Protein AF-A0AB74EQX6-F1 (afdb_monomer_lite)

Foldseek 3Di:
DDDPDDDPPPPDPCPCVVVVVVVVVVCVLVDQADFDPDDDPPDQDPPPDSHNGDHDPVVVVVVLVVVQVVLQVVLVCQQVVQPFAEAEQDDDPPPCSVVVVCSSPVPDDCVAEDEDEDDDDDPVCVVDDVCPVVVVQGDGGSHHYYYPHDSCCCVPVCVVPVVDDPVVNVVVVDDDD

pLDDT: mean 77.6, std 19.42, range [35.44, 98.5]

Structure (mmCIF, N/CA/C/O backbone):
data_AF-A0AB74EQX6-F1
#
_entry.id   AF-A0AB74EQX6-F1
#
loop_
_atom_site.group_PDB
_atom_site.id
_atom_site.type_symbol
_atom_site.label_atom_id
_atom_site.label_alt_id
_atom_site.label_comp_id
_atom_site.label_asym_id
_atom_site.label_entity_id
_atom_site.label_seq_id
_atom_site.pdbx_PDB_ins_code
_atom_site.Cartn_x
_atom_site.Cartn_y
_atom_site.Cartn_z
_atom_site.occupancy
_atom_site.B_iso_or_equiv
_atom_site.auth_seq_id
_atom_site.auth_comp_id
_atom_site.auth_asym_id
_atom_site.auth_atom_id
_atom_site.pdbx_PDB_model_num
ATOM 1 N N . MET A 1 1 ? -3.231 -17.262 28.578 1.00 37.03 1 MET A N 1
ATOM 2 C CA . MET A 1 1 ? -3.514 -18.036 27.352 1.00 37.03 1 MET A CA 1
ATOM 3 C C . MET A 1 1 ? -2.429 -17.641 26.373 1.00 37.03 1 MET A C 1
ATOM 5 O O . MET A 1 1 ? -2.294 -16.452 26.131 1.00 37.03 1 MET A O 1
ATOM 9 N N . ALA A 1 2 ? -1.544 -18.564 25.999 1.00 35.44 2 ALA A N 1
ATOM 10 C CA . ALA A 1 2 ? -0.343 -18.226 25.240 1.00 35.44 2 ALA A CA 1
ATOM 11 C C . ALA A 1 2 ? -0.708 -17.949 23.774 1.00 35.44 2 ALA A C 1
ATOM 13 O O . ALA A 1 2 ? -1.305 -18.810 23.127 1.00 35.44 2 ALA A O 1
ATOM 14 N N . ASP A 1 3 ? -0.358 -16.758 23.285 1.00 46.34 3 ASP A N 1
ATOM 15 C CA . ASP A 1 3 ? -0.407 -16.403 21.867 1.00 46.34 3 ASP A CA 1
ATOM 16 C C . ASP A 1 3 ? 0.475 -17.380 21.086 1.00 46.34 3 ASP A C 1
ATOM 18 O O . ASP A 1 3 ? 1.701 -17.396 21.225 1.00 46.34 3 ASP A O 1
ATOM 22 N N . ARG A 1 4 ? -0.152 -18.239 20.279 1.00 58.44 4 ARG A N 1
ATOM 23 C CA . ARG A 1 4 ? 0.563 -19.135 19.370 1.00 58.44 4 ARG A CA 1
ATOM 24 C C . ARG A 1 4 ? 1.120 -18.296 18.225 1.00 58.44 4 ARG A C 1
ATOM 26 O O . ARG A 1 4 ? 0.407 -17.957 17.285 1.00 58.44 4 ARG A O 1
ATOM 33 N N . GLN A 1 5 ? 2.401 -17.965 18.313 1.00 46.88 5 GLN A N 1
ATOM 34 C CA . GLN A 1 5 ? 3.147 -17.368 17.216 1.00 46.88 5 GLN A CA 1
ATOM 35 C C . GLN A 1 5 ? 3.381 -18.455 16.157 1.00 46.88 5 GLN A C 1
ATOM 37 O O . GLN A 1 5 ? 4.078 -19.434 16.428 1.00 46.88 5 GLN A O 1
ATOM 42 N N . LEU A 1 6 ? 2.740 -18.312 14.991 1.00 45.88 6 LEU A N 1
ATOM 43 C CA . LEU A 1 6 ? 2.946 -19.208 13.848 1.00 45.88 6 LEU A CA 1
ATOM 44 C C . LEU A 1 6 ? 4.437 -19.247 13.503 1.00 45.88 6 LEU A C 1
ATOM 46 O O . LEU A 1 6 ? 5.079 -18.196 13.403 1.00 45.88 6 LEU A O 1
ATOM 50 N N . GLN A 1 7 ? 4.980 -20.451 13.354 1.00 45.81 7 GLN A N 1
ATOM 51 C CA . GLN A 1 7 ? 6.388 -20.629 13.013 1.00 45.81 7 GLN A CA 1
ATOM 52 C C . GLN A 1 7 ? 6.593 -20.408 11.506 1.00 45.81 7 GLN A C 1
ATOM 54 O O . GLN A 1 7 ? 5.698 -20.705 10.706 1.00 45.81 7 GLN A O 1
ATOM 59 N N . PRO A 1 8 ? 7.761 -19.901 11.074 1.00 36.31 8 PRO A N 1
ATOM 60 C CA . PRO A 1 8 ? 8.106 -19.865 9.658 1.00 36.31 8 PRO A CA 1
ATOM 61 C C . PRO A 1 8 ? 7.939 -21.258 9.031 1.00 36.31 8 PRO A C 1
ATOM 63 O O . PRO A 1 8 ? 8.369 -22.251 9.614 1.00 36.31 8 PRO A O 1
ATOM 66 N N . PHE A 1 9 ? 7.323 -21.325 7.846 1.00 48.56 9 PHE A N 1
ATOM 67 C CA . PHE A 1 9 ? 7.085 -22.566 7.082 1.00 48.56 9 PHE A CA 1
ATOM 68 C C . PHE A 1 9 ? 6.116 -23.572 7.726 1.00 48.56 9 PHE A C 1
ATOM 70 O O . PHE A 1 9 ? 6.003 -24.704 7.255 1.00 48.56 9 PHE A O 1
ATOM 77 N N . GLU A 1 10 ? 5.384 -23.175 8.770 1.00 53.28 10 GLU A N 1
ATOM 78 C CA . GLU A 1 10 ? 4.277 -23.971 9.290 1.00 53.28 10 GLU A CA 1
ATOM 79 C C . GLU A 1 10 ? 3.195 -24.083 8.206 1.00 53.28 10 GLU A C 1
ATOM 81 O O . GLU A 1 10 ? 2.677 -23.074 7.718 1.00 53.28 10 GLU A O 1
ATOM 86 N N . ASN A 1 11 ? 2.868 -25.313 7.799 1.00 45.72 11 ASN A N 1
ATOM 87 C CA . ASN A 1 11 ? 1.720 -25.558 6.935 1.00 45.72 11 ASN A CA 1
ATOM 88 C C . ASN A 1 11 ? 0.467 -25.121 7.694 1.00 45.72 11 ASN A C 1
ATOM 90 O O . ASN A 1 11 ? -0.004 -25.812 8.596 1.00 45.72 11 ASN A O 1
ATOM 94 N N . VAL A 1 12 ? -0.053 -23.948 7.343 1.00 55.59 12 VAL A N 1
ATOM 95 C CA . VAL A 1 12 ? -1.336 -23.484 7.853 1.00 55.59 12 VAL A CA 1
ATOM 96 C C . VAL A 1 12 ? -2.397 -24.349 7.185 1.00 55.59 12 VAL A C 1
ATOM 98 O O . VAL A 1 12 ? -2.662 -24.194 5.995 1.00 55.59 12 VAL A O 1
ATOM 101 N N . GLU A 1 13 ? -2.988 -25.282 7.930 1.00 51.94 13 GLU A N 1
ATOM 102 C CA . GLU A 1 13 ? -4.185 -25.988 7.477 1.00 51.94 13 GLU A CA 1
ATOM 103 C C . GLU A 1 13 ? -5.299 -24.954 7.289 1.00 51.94 13 GLU A C 1
ATOM 105 O O . GLU A 1 13 ? -5.871 -24.429 8.245 1.00 51.94 13 GLU A O 1
ATOM 110 N N . LEU A 1 14 ? -5.568 -24.603 6.031 1.00 53.88 14 LEU A N 1
ATOM 111 C CA . LEU A 1 14 ? -6.525 -23.553 5.690 1.00 53.88 14 LEU A CA 1
ATOM 112 C C . LEU A 1 14 ? -7.985 -23.981 5.915 1.00 53.88 14 LEU A C 1
ATOM 114 O O . LEU A 1 14 ? -8.859 -23.119 5.878 1.00 53.88 14 LEU A O 1
ATOM 118 N N . GLY A 1 15 ? -8.266 -25.259 6.199 1.00 59.28 15 GLY A N 1
ATOM 119 C CA . GLY A 1 15 ? -9.620 -25.767 6.455 1.00 59.28 15 GLY A CA 1
ATOM 120 C C . GLY A 1 15 ? -10.643 -25.274 5.420 1.00 59.28 15 GLY A C 1
ATOM 121 O O . GLY A 1 15 ? -10.314 -25.070 4.252 1.00 59.28 15 GLY A O 1
ATOM 122 N N . GLU A 1 16 ? -11.866 -24.976 5.862 1.00 55.19 16 GLU A N 1
ATOM 123 C CA . GLU A 1 16 ? -12.945 -24.413 5.027 1.00 55.19 16 GLU A CA 1
ATOM 124 C C . GLU A 1 16 ? -12.582 -23.083 4.319 1.00 55.19 16 GLU A C 1
ATOM 126 O O . GLU A 1 16 ? -13.289 -22.650 3.409 1.00 55.19 16 GLU A O 1
ATOM 131 N N . LYS A 1 17 ? -11.472 -22.408 4.677 1.00 53.81 17 LYS A N 1
ATOM 132 C CA . LYS A 1 17 ? -11.015 -21.198 3.964 1.00 53.81 17 LYS A CA 1
ATOM 133 C C . LYS A 1 17 ? -10.414 -21.509 2.596 1.00 53.81 17 LYS A C 1
ATOM 135 O O . LYS A 1 17 ? -10.362 -20.618 1.752 1.00 53.81 17 LYS A O 1
ATOM 140 N N . GLN A 1 18 ? -9.966 -22.741 2.357 1.00 53.19 18 GLN A N 1
ATOM 141 C CA . GLN A 1 18 ? -9.486 -23.146 1.037 1.00 53.19 18 GLN A CA 1
ATOM 142 C C . GLN A 1 18 ? -10.642 -23.176 0.026 1.00 53.19 18 GLN A C 1
ATOM 144 O O . GLN A 1 18 ? -10.492 -22.667 -1.085 1.00 53.19 18 GLN A O 1
ATOM 149 N N . ASP A 1 19 ? -11.821 -23.629 0.457 1.00 52.94 19 ASP A N 1
ATOM 150 C CA . ASP A 1 19 ? -13.055 -23.532 -0.327 1.00 52.94 19 ASP A CA 1
ATOM 151 C C . ASP A 1 19 ? -13.476 -22.074 -0.529 1.00 52.94 19 ASP A C 1
ATOM 153 O O . ASP A 1 19 ? -13.890 -21.708 -1.622 1.00 52.94 19 ASP A O 1
ATOM 157 N N . GLN A 1 20 ? -13.300 -21.193 0.464 1.00 54.84 20 GLN A N 1
ATOM 158 C CA . GLN A 1 20 ? -13.559 -19.755 0.281 1.00 54.84 20 GLN A CA 1
ATOM 159 C C . GLN A 1 20 ? -12.636 -19.109 -0.761 1.00 54.84 20 GLN A C 1
ATOM 161 O O . GLN A 1 20 ? -13.088 -18.244 -1.509 1.00 54.84 20 GLN A O 1
ATOM 166 N N . LEU A 1 21 ? -11.367 -19.525 -0.843 1.00 52.81 21 LEU A N 1
ATOM 167 C CA . LEU A 1 21 ? -10.434 -19.059 -1.875 1.00 52.81 21 LEU A CA 1
ATOM 168 C C . LEU A 1 21 ? -10.835 -19.564 -3.266 1.00 52.81 21 LEU A C 1
ATOM 170 O O . LEU A 1 21 ? -10.824 -18.784 -4.215 1.00 52.81 21 LEU A O 1
ATOM 174 N N . GLN A 1 22 ? -11.259 -20.825 -3.382 1.00 51.84 22 GLN A N 1
ATOM 175 C CA . GLN A 1 22 ? -11.776 -21.376 -4.641 1.00 51.84 22 GLN A CA 1
ATOM 176 C C . GLN A 1 22 ? -13.100 -20.723 -5.059 1.00 51.84 22 GLN A C 1
ATOM 178 O O . GLN A 1 22 ? -13.312 -20.436 -6.235 1.00 51.84 22 GLN A O 1
ATOM 183 N N . VAL A 1 23 ? -13.986 -20.438 -4.102 1.00 55.31 23 VAL A N 1
ATOM 184 C CA . VAL A 1 23 ? -15.226 -19.685 -4.327 1.00 55.31 23 VAL A CA 1
ATOM 185 C C . VAL A 1 23 ? -14.912 -18.250 -4.737 1.00 55.31 23 VAL A C 1
ATOM 187 O O . VAL A 1 23 ? -15.589 -17.728 -5.614 1.00 55.31 23 VAL A O 1
ATOM 190 N N . PHE A 1 24 ? -13.880 -17.621 -4.170 1.00 49.94 24 PHE A N 1
ATOM 191 C CA . PHE A 1 24 ? -13.426 -16.298 -4.593 1.00 49.94 24 PHE A CA 1
ATOM 192 C C . PHE A 1 24 ? -12.871 -16.324 -6.021 1.00 49.94 24 PHE A C 1
ATOM 194 O O . PHE A 1 24 ? -13.282 -15.499 -6.830 1.00 49.94 24 PHE A O 1
ATOM 201 N N . GLU A 1 25 ? -12.016 -17.289 -6.375 1.00 56.59 25 GLU A N 1
ATOM 202 C CA . GLU A 1 25 ? -11.545 -17.462 -7.758 1.00 56.59 25 GLU A CA 1
ATOM 203 C C . GLU A 1 25 ? -12.710 -17.679 -8.723 1.00 56.59 25 GLU A C 1
ATOM 205 O O . GLU A 1 25 ? -12.810 -16.991 -9.737 1.00 56.59 25 GLU A O 1
ATOM 210 N N . LYS A 1 26 ? -13.634 -18.582 -8.387 1.00 59.19 26 LYS A N 1
ATOM 211 C CA . LYS A 1 26 ? -14.804 -18.877 -9.214 1.00 59.19 26 LYS A CA 1
ATOM 212 C C . LYS A 1 26 ? -15.726 -17.666 -9.350 1.00 59.19 26 LYS A C 1
ATOM 214 O O . LYS A 1 26 ? -16.114 -17.335 -10.462 1.00 59.19 26 LYS A O 1
ATOM 219 N N . ALA A 1 27 ? -16.009 -16.955 -8.261 1.00 61.19 27 ALA A N 1
ATOM 220 C CA . ALA A 1 27 ? -16.811 -15.737 -8.282 1.00 61.19 27 ALA A CA 1
ATOM 221 C C . ALA A 1 27 ? -16.138 -14.618 -9.088 1.00 61.19 27 ALA A C 1
ATOM 223 O O . ALA A 1 27 ? -16.825 -13.893 -9.798 1.00 61.19 27 ALA A O 1
ATOM 224 N N . VAL A 1 28 ? -14.810 -14.485 -9.025 1.00 60.47 28 VAL A N 1
ATOM 225 C CA . VAL A 1 28 ? -14.049 -13.530 -9.847 1.00 60.47 28 VAL A CA 1
ATOM 226 C C . VAL A 1 28 ? -14.111 -13.906 -11.329 1.00 60.47 28 VAL A C 1
ATOM 228 O O . VAL A 1 28 ? -14.274 -13.022 -12.166 1.00 60.47 28 VAL A O 1
ATOM 231 N N . LEU A 1 29 ? -14.019 -15.198 -11.658 1.00 60.75 29 LEU A N 1
ATOM 232 C CA . LEU A 1 29 ? -14.120 -15.698 -13.033 1.00 60.75 29 LEU A CA 1
ATOM 233 C C . LEU A 1 29 ? -15.544 -15.583 -13.602 1.00 60.75 29 LEU A C 1
ATOM 235 O O . LEU A 1 29 ? -15.704 -15.323 -14.791 1.00 60.75 29 LEU A O 1
ATOM 239 N N . GLU A 1 30 ? -16.567 -15.760 -12.766 1.00 60.03 30 GLU A N 1
ATOM 240 C CA . GLU A 1 30 ? -17.985 -15.655 -13.135 1.00 60.03 30 GLU A CA 1
ATOM 241 C C . GLU A 1 30 ? -18.504 -14.207 -13.118 1.00 60.03 30 GLU A C 1
ATOM 243 O O . GLU A 1 30 ? -19.572 -13.922 -13.666 1.00 60.03 30 GLU A O 1
ATOM 248 N N . HIS A 1 31 ? -17.768 -13.270 -12.510 1.00 62.22 31 HIS A N 1
ATOM 249 C CA . HIS A 1 31 ? -18.158 -11.865 -12.455 1.00 62.22 31 HIS A CA 1
ATOM 250 C C . HIS A 1 31 ? -17.942 -11.170 -13.804 1.00 62.22 31 HIS A C 1
ATOM 252 O O . HIS A 1 31 ? -16.946 -10.483 -14.042 1.00 62.22 31 HIS A O 1
ATOM 258 N N . GLU A 1 32 ? -18.938 -11.271 -14.682 1.00 56.72 32 GLU A N 1
ATOM 259 C CA . GLU A 1 32 ? -19.040 -10.412 -15.857 1.00 56.72 32 GLU A CA 1
ATOM 260 C C . GLU A 1 32 ? -19.506 -9.011 -15.439 1.00 56.72 32 GLU A C 1
ATOM 262 O O . GLU A 1 32 ? -20.689 -8.662 -15.457 1.00 56.72 32 GLU A O 1
ATOM 267 N N . GLY A 1 33 ? -18.549 -8.174 -15.037 1.00 58.81 33 GLY A N 1
ATOM 268 C CA . GLY A 1 33 ? -18.799 -6.751 -14.845 1.00 58.81 33 GLY A CA 1
ATOM 269 C C . GLY A 1 33 ? -19.369 -6.120 -16.122 1.00 58.81 33 GLY A C 1
ATOM 270 O O . GLY A 1 33 ? -19.061 -6.536 -17.242 1.00 58.81 33 GLY A O 1
ATOM 271 N N . LYS A 1 34 ? -20.191 -5.073 -15.979 1.00 58.31 34 LYS A N 1
ATOM 272 C CA . LYS A 1 34 ? -20.659 -4.308 -17.143 1.00 58.31 34 LYS A CA 1
ATOM 273 C C . LYS A 1 34 ? -19.435 -3.750 -17.877 1.00 58.31 34 LYS A C 1
ATOM 275 O O . LYS A 1 34 ? -18.694 -2.937 -17.323 1.00 58.31 34 LYS A O 1
ATOM 280 N N . GLY A 1 35 ? -19.211 -4.248 -19.091 1.00 58.53 35 GLY A N 1
ATOM 281 C CA . GLY A 1 35 ? -18.026 -3.944 -19.883 1.00 58.53 35 GLY A CA 1
ATOM 282 C C . GLY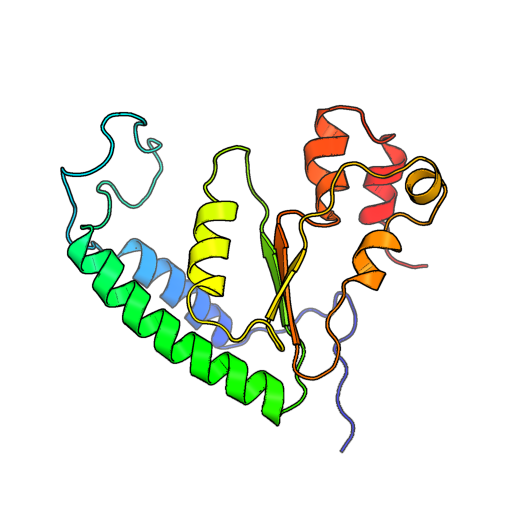 A 1 35 ? -18.094 -2.571 -20.549 1.00 58.53 35 GLY A C 1
ATOM 283 O O . GLY A 1 35 ? -19.158 -2.176 -21.025 1.00 58.53 35 GLY A O 1
ATOM 284 N N . SER A 1 36 ? -16.972 -1.858 -20.618 1.00 56.41 36 SER A N 1
ATOM 285 C CA . SER A 1 36 ? -16.822 -0.638 -21.410 1.00 56.41 36 SER A CA 1
ATOM 286 C C . SER A 1 36 ? -16.241 -0.929 -22.791 1.00 56.41 36 SER A C 1
ATOM 288 O O . SER A 1 36 ? 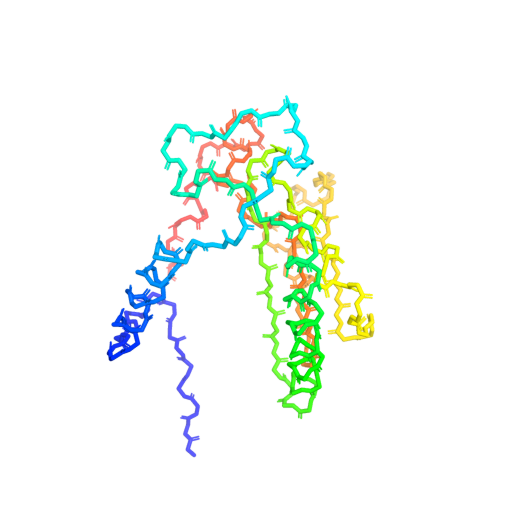-15.399 -1.813 -22.960 1.00 56.41 36 SER A O 1
ATOM 290 N N . ALA A 1 37 ? -16.685 -0.147 -23.776 1.00 57.34 37 ALA A N 1
ATOM 291 C CA . ALA A 1 37 ? -15.913 0.135 -24.989 1.00 57.34 37 ALA A CA 1
ATOM 292 C C . ALA A 1 37 ? -15.046 1.401 -24.824 1.00 57.34 37 ALA A C 1
ATOM 294 O O . ALA A 1 37 ? -14.181 1.677 -25.649 1.00 57.34 37 ALA A O 1
ATOM 295 N N . GLU A 1 38 ? -15.292 2.171 -23.760 1.00 53.81 38 GLU A N 1
ATOM 296 C CA . GLU A 1 38 ? -14.572 3.396 -23.437 1.00 53.81 38 GLU A CA 1
ATOM 297 C C . GLU A 1 38 ? -13.358 3.096 -22.557 1.00 53.81 38 GLU A C 1
ATOM 299 O O . GLU A 1 38 ? -13.431 2.318 -21.608 1.00 53.81 38 GLU A O 1
ATOM 304 N N . ASP A 1 39 ? -12.263 3.774 -22.873 1.00 50.12 39 ASP A N 1
ATOM 305 C CA . ASP A 1 39 ? -11.002 3.852 -22.141 1.00 50.12 39 ASP A CA 1
ATOM 306 C C . ASP A 1 39 ? -9.944 2.792 -22.494 1.00 50.12 39 ASP A C 1
ATOM 308 O O . ASP A 1 39 ? -9.793 1.742 -21.867 1.00 50.12 39 ASP A O 1
ATOM 312 N N . SER A 1 40 ? -9.131 3.215 -23.477 1.00 50.69 40 SER A N 1
ATOM 313 C CA . SER A 1 40 ? -7.840 2.720 -23.982 1.00 50.69 40 SER A CA 1
ATOM 314 C C . SER A 1 40 ? -7.911 1.694 -25.128 1.00 50.69 40 SER A C 1
ATOM 316 O O . SER A 1 40 ? -7.828 0.484 -24.942 1.00 50.69 40 SER A O 1
ATOM 318 N N . GLY A 1 41 ? -7.946 2.206 -26.363 1.00 50.78 41 GLY A N 1
ATOM 319 C CA . GLY A 1 41 ? -7.541 1.451 -27.558 1.00 50.78 41 GLY A CA 1
ATOM 320 C C . GLY A 1 41 ? -6.024 1.212 -27.645 1.00 50.78 41 GLY A C 1
ATOM 321 O O . GLY A 1 41 ? -5.534 0.772 -28.676 1.00 50.78 41 GLY A O 1
ATOM 322 N N . THR A 1 42 ? -5.260 1.541 -26.598 1.00 54.81 42 THR A N 1
ATOM 323 C CA . THR A 1 42 ? -3.796 1.643 -26.659 1.00 54.81 42 THR A CA 1
ATOM 324 C C . THR A 1 42 ? -3.072 0.337 -26.339 1.00 54.81 42 THR A C 1
ATOM 326 O O . THR A 1 42 ? -1.922 0.177 -26.733 1.00 54.81 42 THR A O 1
ATOM 329 N N . ALA A 1 43 ? -3.717 -0.592 -25.628 1.00 62.62 43 ALA A N 1
ATOM 330 C CA . ALA A 1 43 ? -3.131 -1.888 -25.294 1.00 62.62 43 ALA A CA 1
ATOM 331 C C . ALA A 1 43 ? -4.192 -2.998 -25.373 1.00 62.62 43 ALA A C 1
ATOM 333 O O . ALA A 1 43 ? -5.174 -2.933 -24.622 1.00 62.62 43 ALA A O 1
ATOM 334 N N . PRO A 1 44 ? -4.023 -4.001 -26.254 1.00 68.88 44 PRO A N 1
ATOM 335 C CA . PRO A 1 44 ? -4.912 -5.154 -26.299 1.00 68.88 44 PRO A CA 1
ATOM 336 C C . PRO A 1 44 ? -4.824 -5.944 -24.988 1.00 68.88 44 PRO A C 1
ATOM 338 O O . PRO A 1 44 ? -3.763 -6.032 -24.366 1.00 68.88 44 PRO A O 1
ATOM 341 N N . LEU A 1 45 ? -5.954 -6.506 -24.553 1.00 74.50 45 LEU A N 1
ATOM 342 C CA . LEU A 1 45 ? -5.963 -7.447 -23.434 1.00 74.50 45 LEU A CA 1
ATOM 343 C C . LEU A 1 45 ? -5.220 -8.729 -23.855 1.00 74.50 45 LEU A C 1
ATOM 345 O O . LEU A 1 45 ? -5.343 -9.133 -25.013 1.00 74.50 45 LEU A O 1
ATOM 349 N N . PRO A 1 46 ? -4.461 -9.375 -22.951 1.00 76.81 46 PRO A N 1
ATOM 350 C CA . PRO A 1 46 ? -3.856 -10.672 -23.239 1.00 76.81 46 PRO A CA 1
ATOM 351 C C . PRO A 1 46 ? -4.914 -11.697 -23.662 1.00 76.81 46 PRO A C 1
ATOM 353 O O . PRO A 1 46 ? -6.010 -11.712 -23.106 1.00 76.81 46 PRO A O 1
ATOM 356 N N . GLU A 1 47 ? -4.566 -12.587 -24.592 1.00 76.12 47 GLU A N 1
ATOM 357 C CA . GLU A 1 47 ? -5.483 -13.600 -25.144 1.00 76.12 47 GLU A CA 1
ATOM 358 C C . GLU A 1 47 ? -6.101 -14.500 -24.059 1.00 76.12 47 GLU A C 1
ATOM 360 O O . GLU A 1 47 ? -7.283 -14.826 -24.113 1.00 76.12 47 GLU A O 1
ATOM 365 N N . ASN A 1 48 ? -5.326 -14.805 -23.014 1.00 80.56 48 ASN A N 1
ATOM 366 C CA . ASN A 1 48 ? -5.745 -15.632 -21.879 1.00 80.56 48 ASN A CA 1
ATOM 367 C C . ASN A 1 48 ? -6.282 -14.821 -20.685 1.00 80.56 48 ASN A C 1
ATOM 369 O O . ASN A 1 48 ? -6.343 -15.339 -19.570 1.00 80.56 48 ASN A O 1
ATOM 373 N N . TYR A 1 49 ? -6.615 -13.538 -20.861 1.00 77.56 49 TYR A N 1
ATOM 374 C CA . TYR A 1 49 ? -7.193 -12.746 -19.777 1.00 77.56 49 TYR A CA 1
ATOM 375 C C . TYR A 1 49 ? -8.676 -13.122 -19.591 1.00 77.56 49 TYR A C 1
ATOM 377 O O . TYR A 1 49 ? -9.437 -13.047 -20.558 1.00 77.56 49 TYR A O 1
ATOM 385 N N . PRO A 1 50 ? -9.117 -13.517 -18.378 1.00 77.62 50 PRO A N 1
ATOM 386 C CA . PRO A 1 50 ? -10.465 -14.054 -18.167 1.00 77.62 50 PRO A CA 1
ATOM 387 C C . PRO A 1 50 ? -11.564 -13.031 -18.489 1.00 77.62 50 PRO A C 1
ATOM 389 O O . PRO A 1 50 ? -12.617 -13.387 -19.013 1.00 77.62 50 PRO A O 1
ATOM 392 N N . CYS A 1 51 ? -11.300 -11.741 -18.259 1.00 75.19 51 CYS A N 1
ATOM 393 C CA . CYS A 1 51 ? -12.254 -10.672 -18.537 1.00 75.19 51 CYS A CA 1
ATOM 394 C C . CYS A 1 51 ? -12.063 -10.119 -19.954 1.00 75.19 51 CYS A C 1
ATOM 396 O O . CYS A 1 51 ? -11.151 -9.337 -20.211 1.00 75.19 51 CYS A O 1
ATOM 398 N N . ARG A 1 52 ? -12.967 -10.448 -20.881 1.00 73.56 52 ARG A N 1
ATOM 399 C CA . ARG A 1 52 ? -12.875 -9.979 -22.281 1.00 73.56 52 ARG A CA 1
ATOM 400 C C . ARG A 1 52 ? -13.130 -8.482 -22.473 1.00 73.56 52 ARG A C 1
ATOM 402 O O . ARG A 1 52 ? -12.827 -7.938 -23.532 1.00 73.56 52 ARG A O 1
ATOM 409 N N . LYS A 1 53 ? -13.725 -7.819 -21.481 1.00 79.00 53 LYS A N 1
ATOM 410 C CA . LYS A 1 53 ? -14.052 -6.389 -21.502 1.00 79.00 53 LYS A CA 1
ATOM 411 C C . LYS A 1 53 ? -13.510 -5.721 -20.249 1.00 79.00 53 LYS A C 1
ATOM 413 O O . LYS A 1 53 ? -13.471 -6.328 -19.181 1.00 79.00 53 LYS A O 1
ATOM 418 N N . ARG A 1 54 ? -13.120 -4.453 -20.376 1.00 80.50 54 ARG A N 1
ATOM 419 C CA . ARG A 1 54 ? -12.745 -3.629 -19.223 1.00 80.50 54 ARG A CA 1
ATOM 420 C C . ARG A 1 54 ? -13.986 -3.210 -18.451 1.00 80.50 54 ARG A C 1
ATOM 422 O O . ARG A 1 54 ? -15.057 -3.090 -19.033 1.00 80.50 54 ARG A O 1
ATOM 429 N N . MET A 1 55 ? -13.845 -2.984 -17.151 1.00 83.88 55 MET A N 1
ATOM 430 C CA . MET A 1 55 ? -14.944 -2.504 -16.316 1.00 83.88 55 MET A CA 1
ATOM 431 C C . MET A 1 55 ? -15.361 -1.090 -16.742 1.00 83.88 55 MET A C 1
ATOM 433 O O . MET A 1 55 ? -14.505 -0.233 -16.954 1.00 83.88 55 MET A O 1
ATOM 437 N N . LEU A 1 56 ? -16.670 -0.824 -16.823 1.00 86.38 56 LEU A N 1
ATOM 438 C CA . LEU A 1 56 ? -17.178 0.541 -16.987 1.00 86.38 56 LEU A CA 1
ATOM 439 C C . LEU A 1 56 ? -16.641 1.454 -15.893 1.00 86.38 56 LEU A C 1
ATOM 441 O O . LEU A 1 56 ? -16.752 1.142 -14.709 1.00 86.38 56 LEU A O 1
ATOM 445 N N . ARG A 1 57 ? -16.153 2.631 -16.292 1.00 86.75 57 ARG A N 1
ATOM 446 C CA . ARG A 1 57 ? -15.618 3.634 -15.369 1.00 86.75 57 ARG A CA 1
ATOM 447 C C . ARG A 1 57 ? -16.602 3.988 -14.256 1.00 86.75 57 ARG A C 1
ATOM 449 O O . ARG A 1 57 ? -16.210 4.042 -13.098 1.00 86.75 57 ARG A O 1
ATOM 456 N N . ALA A 1 58 ? -17.883 4.162 -14.585 1.00 88.06 58 ALA A N 1
ATOM 457 C CA . ALA A 1 58 ? -18.920 4.441 -13.592 1.00 88.06 58 ALA A CA 1
ATOM 458 C C . ALA A 1 58 ? -19.090 3.298 -12.571 1.00 88.06 58 ALA A C 1
ATOM 460 O O . ALA A 1 58 ? -19.245 3.557 -11.381 1.00 88.06 58 ALA A O 1
ATOM 461 N N . ALA A 1 59 ? -19.022 2.040 -13.021 1.00 89.50 59 ALA A N 1
ATOM 462 C CA . ALA A 1 59 ? -19.097 0.880 -12.134 1.00 89.50 59 ALA A CA 1
ATOM 463 C C . ALA A 1 59 ? -17.835 0.764 -11.262 1.00 89.50 59 ALA A C 1
ATOM 465 O O . ALA A 1 59 ? -17.938 0.534 -10.060 1.00 89.50 59 ALA A O 1
ATOM 466 N N . TYR A 1 60 ? -16.659 0.984 -11.855 1.00 91.88 60 TYR A N 1
ATOM 467 C CA . TYR A 1 60 ? -15.380 1.001 -11.151 1.00 91.88 60 TYR A CA 1
ATOM 468 C C . TYR A 1 60 ? -15.345 2.066 -10.048 1.00 91.88 60 TYR A C 1
ATOM 470 O O . TYR A 1 60 ? -15.003 1.750 -8.913 1.00 91.88 60 TYR A O 1
ATOM 478 N N . GLU A 1 61 ? -15.726 3.312 -10.344 1.00 92.88 61 GLU A N 1
ATOM 479 C CA . GLU A 1 61 ? -15.717 4.393 -9.349 1.00 92.88 61 GLU A CA 1
ATOM 480 C C . GLU A 1 61 ? -16.709 4.125 -8.206 1.00 92.88 61 GLU A C 1
ATOM 482 O O . GLU A 1 61 ? -16.384 4.376 -7.045 1.00 92.88 61 GLU A O 1
ATOM 487 N N . ALA A 1 62 ? -17.882 3.555 -8.509 1.00 93.56 62 ALA A N 1
ATOM 488 C CA . ALA A 1 62 ? -18.872 3.191 -7.498 1.00 93.56 62 ALA A CA 1
ATOM 489 C C . ALA A 1 62 ? -18.360 2.099 -6.541 1.00 93.56 62 ALA A C 1
ATOM 491 O O . ALA A 1 62 ? -18.498 2.237 -5.325 1.00 93.56 62 ALA A O 1
ATOM 492 N N . GLU A 1 63 ? -17.746 1.035 -7.065 1.00 94.06 63 GLU A N 1
ATOM 493 C CA . GLU A 1 63 ? -17.176 -0.031 -6.231 1.00 94.06 63 GLU A CA 1
ATOM 494 C C . GLU A 1 63 ? -15.925 0.430 -5.477 1.00 94.06 63 GLU A C 1
ATOM 496 O O . GLU A 1 63 ? -15.782 0.159 -4.283 1.00 94.06 63 GLU A O 1
ATOM 501 N N . LYS A 1 64 ? -15.054 1.215 -6.124 1.00 95.44 64 LYS A N 1
ATOM 502 C CA . LYS A 1 64 ? -13.875 1.805 -5.480 1.00 95.44 64 LYS A CA 1
ATOM 503 C C . LYS A 1 64 ? -14.271 2.632 -4.256 1.00 95.44 64 LYS A C 1
ATOM 505 O O . LYS A 1 64 ? -13.650 2.479 -3.208 1.00 95.44 64 LYS A O 1
ATOM 510 N N . ALA A 1 65 ? -15.304 3.469 -4.364 1.00 96.06 65 ALA A N 1
ATOM 511 C CA . ALA A 1 65 ? -15.769 4.291 -3.249 1.00 96.06 65 ALA A CA 1
ATOM 512 C C . ALA A 1 65 ? -16.210 3.438 -2.046 1.00 96.06 65 ALA A C 1
ATOM 514 O O . ALA A 1 65 ? -15.830 3.734 -0.913 1.00 96.06 65 ALA A O 1
ATOM 515 N N . LYS A 1 66 ? -16.946 2.342 -2.280 1.00 96.50 66 LYS A N 1
ATOM 516 C CA . LYS A 1 66 ? -17.346 1.406 -1.213 1.00 96.50 66 LYS A CA 1
ATOM 517 C C . LYS A 1 66 ? -16.131 0.762 -0.548 1.00 96.50 66 LYS A C 1
ATOM 519 O O . LYS A 1 66 ? -16.025 0.771 0.674 1.00 96.50 66 LYS A O 1
ATOM 524 N N . LEU A 1 67 ? -15.187 0.260 -1.344 1.00 97.38 67 LEU A N 1
ATOM 525 C CA . LEU A 1 67 ? -13.965 -0.360 -0.828 1.00 97.38 67 LEU A CA 1
ATOM 526 C C . LEU A 1 67 ? -13.102 0.631 -0.041 1.00 97.38 67 LEU A C 1
ATOM 528 O O . LEU A 1 67 ? -12.530 0.264 0.979 1.00 97.38 67 LEU A O 1
ATOM 532 N N . GLN A 1 68 ? -13.035 1.894 -0.466 1.00 97.38 68 GLN A N 1
ATOM 533 C CA . GLN A 1 68 ? -12.313 2.941 0.260 1.00 97.38 68 GLN A CA 1
ATOM 534 C C . GLN A 1 68 ? -12.966 3.267 1.613 1.00 97.38 68 GLN A C 1
ATOM 536 O O . GLN A 1 68 ? -12.249 3.517 2.580 1.00 97.38 68 GLN A O 1
ATOM 541 N N . ILE A 1 69 ? -14.298 3.198 1.721 1.00 97.44 69 ILE A N 1
ATOM 542 C CA . ILE A 1 69 ? -14.999 3.311 3.011 1.00 97.44 69 ILE A CA 1
ATOM 543 C C . ILE A 1 69 ? -14.625 2.144 3.932 1.00 97.44 69 ILE A C 1
ATOM 545 O O . ILE A 1 69 ? -14.293 2.365 5.095 1.00 97.44 69 ILE A O 1
ATOM 549 N N . GLU A 1 70 ? -14.634 0.908 3.429 1.00 97.94 70 GLU A N 1
ATOM 550 C CA . GLU A 1 70 ? -14.217 -0.250 4.230 1.00 97.94 70 GLU A CA 1
ATOM 551 C C . GLU A 1 70 ? -12.737 -0.163 4.630 1.00 97.94 70 GLU A C 1
ATOM 553 O O . GLU A 1 70 ? -12.376 -0.475 5.763 1.00 97.94 70 GLU A O 1
ATOM 558 N N . LEU A 1 71 ? -11.880 0.352 3.748 1.00 97.31 71 LEU A N 1
ATOM 559 C CA . LEU A 1 71 ? -10.460 0.552 4.023 1.00 97.31 71 LEU A CA 1
ATOM 560 C C . LEU A 1 71 ? -10.218 1.556 5.165 1.00 97.31 71 LEU A C 1
ATOM 562 O O . LEU A 1 71 ? -9.307 1.361 5.968 1.00 97.31 71 LEU A O 1
ATOM 566 N N . LEU A 1 72 ? -11.059 2.587 5.300 1.00 97.56 72 LEU A N 1
ATOM 567 C CA . LEU A 1 72 ? -11.021 3.497 6.451 1.00 97.56 72 LEU A CA 1
ATOM 568 C C . LEU A 1 72 ? -11.381 2.789 7.762 1.00 97.56 72 LEU A C 1
ATOM 570 O O . LEU A 1 72 ? -10.754 3.045 8.792 1.00 97.56 72 LEU A O 1
ATOM 574 N N . LYS A 1 73 ? -12.352 1.869 7.733 1.00 97.38 73 LYS A N 1
ATOM 575 C CA . LYS A 1 73 ? -12.690 1.051 8.908 1.00 97.38 73 LYS A CA 1
ATOM 576 C C . LYS A 1 73 ? -11.529 0.140 9.289 1.00 97.38 73 LYS A C 1
ATOM 578 O O . LYS A 1 73 ? -11.199 0.053 10.469 1.00 97.38 73 LYS A O 1
ATOM 583 N N . VAL A 1 74 ? -10.870 -0.472 8.299 1.00 97.88 74 VAL A N 1
ATOM 584 C CA . VAL A 1 74 ? -9.640 -1.247 8.518 1.00 97.88 74 VAL A CA 1
ATOM 585 C C . VAL A 1 74 ? -8.576 -0.370 9.166 1.00 97.88 74 VAL A C 1
ATOM 587 O O . VAL A 1 74 ? -8.019 -0.774 10.177 1.00 97.88 74 VAL A O 1
ATOM 590 N N . GLN A 1 75 ? -8.328 0.842 8.662 1.00 97.31 75 GLN A N 1
ATOM 591 C CA . GLN A 1 75 ? -7.340 1.739 9.262 1.00 97.31 75 GLN A CA 1
ATOM 592 C C . GLN A 1 75 ? -7.665 2.081 10.725 1.00 97.31 75 GLN A C 1
ATOM 594 O O . GLN A 1 75 ? -6.764 2.068 11.565 1.00 97.31 75 GLN A O 1
ATOM 599 N N . SER A 1 76 ? -8.933 2.363 11.045 1.00 97.50 76 SER A N 1
ATOM 600 C CA . SER A 1 76 ? -9.352 2.598 12.434 1.00 97.50 76 SER A CA 1
ATOM 601 C C . SER A 1 76 ? -9.084 1.371 13.299 1.00 97.50 76 SER A C 1
ATOM 603 O O . SER A 1 76 ? -8.452 1.480 14.343 1.00 97.50 76 SER A O 1
ATOM 605 N N . TRP A 1 77 ? -9.480 0.187 12.828 1.00 98.19 77 TRP A N 1
ATOM 606 C CA . TRP A 1 77 ? -9.245 -1.063 13.541 1.00 98.19 77 TRP A CA 1
ATOM 607 C C . TRP A 1 77 ? -7.754 -1.351 13.746 1.00 98.19 77 TRP A C 1
ATOM 609 O O . TRP A 1 77 ? -7.361 -1.736 14.844 1.00 98.19 77 TRP A O 1
ATOM 619 N N . VAL A 1 78 ? -6.909 -1.142 12.731 1.00 97.81 78 VAL A N 1
ATOM 620 C CA . VAL A 1 78 ? -5.451 -1.318 12.833 1.00 97.81 78 VAL A CA 1
ATOM 621 C C . VAL A 1 78 ? -4.900 -0.435 13.947 1.00 97.81 78 VAL A C 1
ATOM 623 O O . VAL A 1 78 ? -4.170 -0.921 14.809 1.00 97.81 78 VAL A O 1
ATOM 626 N N . LYS A 1 79 ? -5.308 0.838 13.973 1.00 96.81 79 LYS A N 1
ATOM 627 C CA . LYS A 1 79 ? -4.909 1.797 15.003 1.00 96.81 79 LYS A CA 1
ATOM 628 C C . LYS A 1 79 ? -5.364 1.369 16.400 1.00 96.81 79 LYS A C 1
ATOM 630 O O . LYS A 1 79 ? -4.551 1.370 17.318 1.00 96.81 79 LYS A O 1
ATOM 635 N N . ASP A 1 80 ? -6.633 1.001 16.555 1.00 97.50 80 ASP A N 1
ATOM 636 C CA . ASP A 1 80 ? -7.223 0.694 17.862 1.00 97.50 80 ASP A CA 1
ATOM 637 C C . ASP A 1 80 ? -6.711 -0.641 18.428 1.00 97.50 80 ASP A C 1
ATOM 639 O O . ASP A 1 80 ? -6.518 -0.780 19.634 1.00 97.50 80 ASP A O 1
ATOM 643 N N . SER A 1 81 ? -6.448 -1.621 17.558 1.00 97.69 81 SER A N 1
ATOM 644 C CA . SER A 1 81 ? -5.930 -2.943 17.937 1.00 97.69 81 SER A CA 1
ATOM 645 C C . SER A 1 81 ? -4.404 -3.010 18.048 1.00 97.69 81 SER A C 1
ATOM 647 O O . SER A 1 81 ? -3.872 -3.997 18.555 1.00 97.69 81 SER A O 1
ATOM 649 N N . GLY A 1 82 ? -3.682 -2.006 17.542 1.00 96.06 82 GLY A N 1
ATOM 650 C CA . GLY A 1 82 ? -2.220 -2.021 17.456 1.00 96.06 82 GLY A CA 1
ATOM 651 C C . GLY A 1 82 ? -1.659 -3.031 16.446 1.00 96.06 82 GLY A C 1
ATOM 652 O O . GLY A 1 82 ? -0.452 -3.299 16.452 1.00 96.06 82 GLY A O 1
ATOM 653 N N . GLN A 1 83 ? -2.506 -3.594 15.577 1.00 97.94 83 GLN A N 1
ATOM 654 C CA . GLN A 1 83 ? -2.072 -4.490 14.508 1.00 97.94 83 GLN A CA 1
ATOM 655 C C . GLN A 1 83 ? -1.153 -3.770 13.517 1.00 97.94 83 GLN A C 1
ATOM 657 O O . GLN A 1 83 ? -1.034 -2.545 13.504 1.00 97.94 83 GLN A O 1
ATOM 662 N N . ARG A 1 84 ? -0.444 -4.556 12.711 1.00 98.00 84 ARG A N 1
ATOM 663 C CA . ARG A 1 84 ? 0.581 -4.070 11.785 1.00 98.00 84 ARG A CA 1
ATOM 664 C C . ARG A 1 84 ? 0.343 -4.675 10.420 1.00 98.00 84 ARG A C 1
ATOM 666 O O . ARG A 1 84 ? 0.325 -5.897 10.295 1.00 98.00 84 ARG A O 1
ATOM 673 N N . ILE A 1 85 ? 0.178 -3.833 9.404 1.00 97.94 85 ILE A N 1
ATOM 674 C CA . ILE A 1 85 ? -0.073 -4.297 8.037 1.00 97.94 85 ILE A CA 1
ATOM 675 C C . ILE A 1 85 ? 1.095 -3.915 7.140 1.00 97.94 85 ILE A C 1
ATOM 677 O O . ILE A 1 85 ? 1.490 -2.754 7.068 1.00 97.94 85 ILE A O 1
ATOM 681 N N . VAL A 1 86 ? 1.605 -4.902 6.407 1.00 98.00 86 VAL A N 1
ATOM 682 C CA . VAL A 1 86 ? 2.553 -4.711 5.309 1.00 98.00 86 VAL A CA 1
ATOM 683 C C . VAL A 1 86 ? 1.903 -5.214 4.029 1.00 98.00 86 VAL A C 1
ATOM 685 O O . VAL A 1 86 ? 1.429 -6.344 3.978 1.00 98.00 86 VAL A O 1
ATOM 688 N N . SER A 1 87 ? 1.874 -4.378 2.996 1.00 97.12 87 SER A N 1
ATOM 689 C CA . SER A 1 87 ? 1.392 -4.738 1.659 1.00 97.12 87 SER A CA 1
ATOM 690 C C . SER A 1 87 ? 2.520 -4.572 0.648 1.00 97.12 87 SER A C 1
ATOM 692 O O . SER A 1 87 ? 3.067 -3.479 0.517 1.00 97.12 87 SER A O 1
ATOM 694 N N . LEU A 1 88 ? 2.877 -5.646 -0.058 1.00 96.00 88 LEU A N 1
ATOM 695 C CA . LEU A 1 88 ? 3.963 -5.656 -1.041 1.00 96.00 88 LEU A CA 1
ATOM 696 C C . LEU A 1 88 ? 3.384 -5.624 -2.456 1.00 96.00 88 LEU A C 1
ATOM 698 O O . LEU A 1 88 ? 2.621 -6.512 -2.831 1.00 96.00 88 LEU A O 1
ATOM 702 N N . PHE A 1 89 ? 3.756 -4.620 -3.246 1.00 94.44 89 PHE A N 1
ATOM 703 C CA . PHE A 1 89 ? 3.296 -4.478 -4.625 1.00 94.44 89 PHE A CA 1
ATOM 704 C C . PHE A 1 89 ? 4.417 -4.878 -5.576 1.00 94.44 89 PHE A C 1
ATOM 706 O O . PHE A 1 89 ? 5.335 -4.104 -5.859 1.00 94.44 89 PHE A O 1
ATOM 713 N N . GLU A 1 90 ? 4.304 -6.093 -6.108 1.00 90.25 90 GLU A N 1
ATOM 714 C CA . GLU A 1 90 ? 5.204 -6.644 -7.117 1.00 90.25 90 GLU A CA 1
ATOM 715 C C . GLU A 1 90 ? 4.503 -6.817 -8.462 1.00 90.25 90 GLU A C 1
ATOM 717 O O . GLU A 1 90 ? 3.279 -6.854 -8.564 1.00 90.25 90 GLU A O 1
ATOM 722 N N . GLY A 1 91 ? 5.292 -6.865 -9.532 1.00 86.81 91 GLY A N 1
ATOM 723 C CA . GLY A 1 91 ? 4.769 -6.971 -10.890 1.00 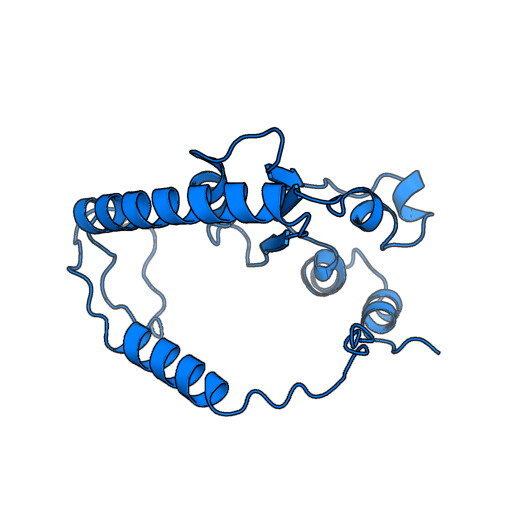86.81 91 GLY A CA 1
ATOM 724 C C . GLY A 1 91 ? 5.677 -6.320 -11.922 1.00 86.81 91 GLY A C 1
ATOM 725 O O . GLY A 1 91 ? 6.594 -5.567 -11.573 1.00 86.81 91 GLY A O 1
ATOM 726 N N . ARG A 1 92 ? 5.393 -6.621 -13.193 1.00 84.50 92 ARG A N 1
ATOM 727 C CA . ARG A 1 92 ? 6.138 -6.125 -14.358 1.00 84.50 92 ARG A CA 1
ATOM 728 C C . ARG A 1 92 ? 6.107 -4.598 -14.440 1.00 84.50 92 ARG A C 1
ATOM 730 O O . ARG A 1 92 ? 5.212 -3.945 -13.895 1.00 84.50 92 ARG A O 1
ATOM 737 N N . ASP A 1 93 ? 7.075 -4.033 -15.152 1.00 79.38 93 ASP A N 1
ATOM 738 C CA . ASP A 1 93 ? 7.065 -2.604 -15.452 1.00 79.38 93 ASP A CA 1
ATOM 739 C C . ASP A 1 93 ? 5.784 -2.238 -16.216 1.00 79.38 93 ASP A C 1
ATOM 741 O O . ASP A 1 93 ? 5.280 -3.017 -17.024 1.00 79.38 93 ASP A O 1
ATOM 745 N N . ALA A 1 94 ? 5.217 -1.077 -15.884 1.00 75.88 94 ALA A N 1
ATOM 746 C CA . ALA A 1 94 ? 3.924 -0.601 -16.384 1.00 75.88 94 ALA A CA 1
ATOM 747 C C . ALA A 1 94 ? 2.688 -1.475 -16.051 1.00 75.88 94 ALA A C 1
ATOM 749 O O . ALA A 1 94 ? 1.605 -1.199 -16.559 1.00 75.88 94 ALA A O 1
ATOM 750 N N . ALA A 1 95 ? 2.780 -2.446 -15.131 1.00 82.88 95 ALA A N 1
ATOM 751 C CA . ALA A 1 95 ? 1.625 -3.259 -14.711 1.00 82.88 95 ALA A CA 1
ATOM 752 C C . ALA A 1 95 ? 0.555 -2.496 -13.894 1.00 82.88 95 ALA A C 1
ATOM 754 O O . ALA A 1 95 ? -0.502 -3.045 -13.604 1.00 82.88 95 ALA A O 1
ATOM 755 N N . GLY A 1 96 ? 0.814 -1.242 -13.500 1.00 85.56 96 GLY A N 1
ATOM 756 C CA . GLY A 1 96 ? -0.161 -0.400 -12.790 1.00 85.56 96 GLY A CA 1
ATOM 757 C C . GLY A 1 96 ? -0.036 -0.364 -11.260 1.00 85.56 96 GLY A C 1
ATOM 758 O O . GLY A 1 96 ? -0.941 0.137 -10.598 1.00 85.56 96 GLY A O 1
ATOM 759 N N . LYS A 1 97 ? 1.090 -0.820 -10.690 1.00 91.69 97 LYS A N 1
ATOM 760 C CA . LYS A 1 97 ? 1.344 -0.855 -9.230 1.00 91.69 97 LYS A CA 1
ATOM 761 C C . LYS A 1 97 ? 1.147 0.502 -8.549 1.00 91.69 97 LYS A C 1
ATOM 763 O O . LYS A 1 97 ? 0.329 0.619 -7.643 1.00 91.69 97 LYS A O 1
ATOM 768 N N . GLY A 1 98 ? 1.808 1.546 -9.053 1.00 90.19 98 GLY A N 1
ATOM 769 C CA . GLY A 1 98 ? 1.668 2.903 -8.511 1.00 90.19 98 GLY A CA 1
ATOM 770 C C . GLY A 1 98 ? 0.238 3.447 -8.614 1.00 90.19 98 GLY A C 1
ATOM 771 O O . GLY A 1 98 ? -0.233 4.138 -7.715 1.00 90.19 98 GLY A O 1
ATOM 772 N N . GLY A 1 99 ? -0.493 3.077 -9.672 1.00 92.06 99 GLY A N 1
ATOM 773 C CA . GLY A 1 99 ? -1.911 3.409 -9.820 1.00 92.06 99 GLY A CA 1
ATOM 774 C C . GLY A 1 99 ? -2.772 2.747 -8.746 1.00 92.06 99 GLY A C 1
ATOM 775 O O . GLY A 1 99 ? -3.603 3.422 -8.143 1.00 92.06 99 GLY A O 1
ATOM 776 N N . ALA A 1 100 ? -2.535 1.463 -8.463 1.00 94.62 100 ALA A N 1
ATOM 777 C CA . ALA A 1 100 ? -3.218 0.737 -7.398 1.00 94.62 100 ALA A CA 1
ATOM 778 C C . ALA A 1 100 ? -2.915 1.342 -6.018 1.00 94.62 100 ALA A C 1
ATOM 780 O O . ALA A 1 100 ? -3.847 1.716 -5.308 1.00 94.62 100 ALA A O 1
ATOM 781 N N . ILE A 1 101 ? -1.635 1.539 -5.673 1.00 95.75 101 ILE A N 1
ATOM 782 C CA . ILE A 1 101 ? -1.218 2.157 -4.399 1.00 95.75 101 ILE A CA 1
ATOM 783 C C . ILE A 1 101 ? -1.867 3.533 -4.227 1.00 95.75 101 ILE A C 1
ATOM 785 O O . ILE A 1 101 ? -2.394 3.844 -3.160 1.00 95.75 101 ILE A O 1
ATOM 789 N N . LYS A 1 102 ? -1.918 4.341 -5.294 1.00 95.56 102 LYS A N 1
ATOM 790 C CA . LYS A 1 102 ? -2.587 5.646 -5.268 1.00 95.56 102 LYS A CA 1
ATOM 791 C C . LYS A 1 102 ? -4.064 5.544 -4.871 1.00 95.56 102 LYS A C 1
ATOM 793 O O . LYS A 1 102 ? -4.542 6.436 -4.181 1.00 95.56 102 LYS A O 1
ATOM 798 N N . ARG A 1 103 ? -4.791 4.490 -5.268 1.00 96.38 103 ARG A N 1
ATOM 799 C CA . ARG A 1 103 ? -6.201 4.286 -4.869 1.00 96.38 103 ARG A CA 1
ATOM 800 C C . ARG A 1 103 ? -6.359 3.819 -3.430 1.00 96.38 103 ARG A C 1
ATOM 802 O O . ARG A 1 103 ? -7.325 4.231 -2.793 1.00 96.38 103 ARG A O 1
ATOM 809 N N . PHE A 1 104 ? -5.420 3.030 -2.908 1.00 95.94 104 PHE A N 1
ATOM 810 C CA . PHE A 1 104 ? -5.379 2.708 -1.478 1.00 95.94 104 PHE A CA 1
ATOM 811 C C . PHE A 1 104 ? -5.156 3.971 -0.640 1.00 95.94 104 PHE A C 1
ATOM 813 O O . PHE A 1 104 ? -5.895 4.234 0.301 1.00 95.94 104 PHE A O 1
ATOM 820 N N . MET A 1 105 ? -4.172 4.785 -1.019 1.00 97.00 105 MET A N 1
ATOM 821 C CA . MET A 1 105 ? -3.751 5.954 -0.244 1.00 97.00 105 MET A CA 1
ATOM 822 C C . MET A 1 105 ? -4.649 7.187 -0.406 1.00 97.00 105 MET A C 1
ATOM 824 O O . MET A 1 105 ? -4.479 8.145 0.337 1.00 97.00 105 MET A O 1
ATOM 828 N N . GLU A 1 106 ? -5.596 7.181 -1.351 1.00 96.00 106 GLU A N 1
ATOM 829 C CA . GLU A 1 106 ? -6.410 8.350 -1.736 1.00 96.00 106 GLU A CA 1
ATOM 830 C C . GLU A 1 106 ? -7.167 8.981 -0.556 1.00 96.00 106 GLU A C 1
ATOM 832 O O . GLU A 1 106 ? -7.266 10.203 -0.480 1.00 96.00 106 GLU A O 1
ATOM 837 N N . HIS A 1 107 ? -7.660 8.156 0.374 1.00 96.62 107 HIS A N 1
ATOM 838 C CA . HIS A 1 107 ? -8.464 8.606 1.518 1.00 96.62 107 HIS A CA 1
ATOM 839 C C . HIS A 1 107 ? -7.904 8.180 2.883 1.00 96.62 107 HIS A C 1
ATOM 841 O O . HIS A 1 107 ? -8.433 8.598 3.910 1.00 96.62 107 HIS A O 1
ATOM 847 N N . LEU A 1 108 ? -6.844 7.368 2.921 1.00 96.44 108 LEU A N 1
ATOM 848 C CA . LEU A 1 108 ? -6.235 6.926 4.175 1.00 96.44 108 LEU A CA 1
ATOM 849 C C . LEU A 1 108 ? -5.567 8.090 4.916 1.00 96.44 108 LEU A C 1
ATOM 851 O O . LEU A 1 108 ? -4.938 8.958 4.313 1.00 96.44 108 LEU A O 1
ATOM 855 N N . ASN A 1 109 ? -5.633 8.078 6.249 1.00 94.19 109 ASN A N 1
ATOM 856 C CA . ASN A 1 109 ? -4.909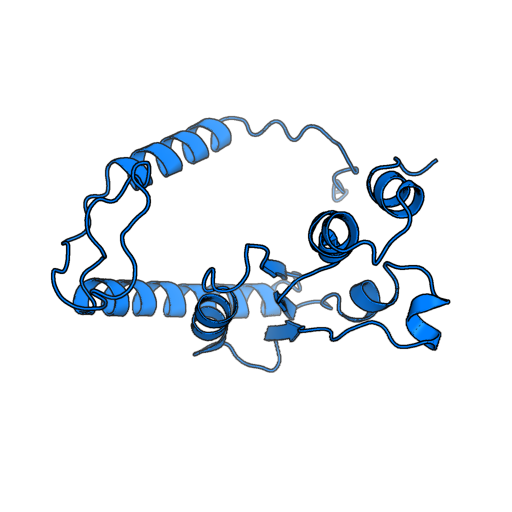 9.047 7.067 1.00 94.19 109 ASN A CA 1
ATOM 857 C C . ASN A 1 109 ? -3.389 8.796 6.965 1.00 94.19 109 ASN A C 1
ATOM 859 O O . ASN A 1 109 ? -2.933 7.729 7.392 1.00 94.19 109 ASN A O 1
ATOM 863 N N . PRO A 1 110 ? -2.583 9.764 6.491 1.00 93.81 110 PRO A N 1
ATOM 864 C CA . PRO A 1 110 ? -1.148 9.566 6.274 1.00 93.81 110 PRO A CA 1
ATOM 865 C C . PRO A 1 110 ? -0.345 9.357 7.568 1.00 93.81 110 PRO A C 1
ATOM 867 O O . PRO A 1 110 ? 0.813 8.961 7.513 1.00 93.81 110 PRO A O 1
ATOM 870 N N . ARG A 1 111 ? -0.932 9.608 8.748 1.00 92.56 111 ARG A N 1
ATOM 871 C CA . ARG A 1 111 ? -0.270 9.361 10.042 1.00 92.56 111 ARG A CA 1
ATOM 872 C C . ARG A 1 111 ? -0.221 7.885 10.438 1.00 92.56 111 ARG A C 1
ATOM 874 O O . ARG A 1 111 ? 0.582 7.535 11.287 1.00 92.56 111 ARG A O 1
ATOM 881 N N . GLY A 1 112 ? -1.099 7.053 9.878 1.00 93.31 112 GLY A N 1
ATOM 882 C CA . GLY A 1 112 ? -1.156 5.610 10.157 1.00 93.31 112 GLY A CA 1
ATOM 883 C C . GLY A 1 112 ? -0.971 4.747 8.911 1.00 93.31 112 GLY A C 1
ATOM 884 O O . GLY A 1 112 ? -1.070 3.528 8.990 1.00 93.31 112 GLY A O 1
ATOM 885 N N . ALA A 1 113 ? -0.752 5.363 7.750 1.00 97.69 113 ALA A N 1
ATOM 886 C CA . ALA A 1 113 ? -0.531 4.677 6.489 1.00 97.69 113 ALA A CA 1
ATOM 887 C C . ALA A 1 113 ? 0.538 5.415 5.683 1.00 97.69 113 ALA A C 1
ATOM 889 O O . ALA A 1 113 ? 0.428 6.625 5.483 1.00 97.69 113 ALA A O 1
ATOM 890 N N . ARG A 1 114 ? 1.551 4.700 5.187 1.00 97.44 114 ARG A N 1
ATOM 891 C CA . ARG A 1 114 ? 2.607 5.291 4.351 1.00 97.44 114 ARG A CA 1
ATOM 892 C C . ARG A 1 114 ? 3.054 4.373 3.226 1.00 97.44 114 ARG A C 1
ATOM 894 O O . ARG A 1 114 ? 2.942 3.152 3.316 1.00 97.44 114 ARG A O 1
ATOM 901 N N . VAL A 1 115 ? 3.603 4.988 2.185 1.00 97.94 115 VAL A N 1
A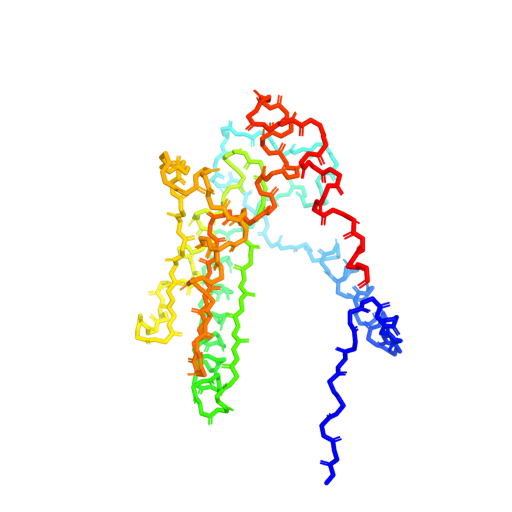TOM 902 C CA . VAL A 1 115 ? 4.195 4.291 1.041 1.00 97.94 115 VAL A CA 1
ATOM 903 C C . VAL A 1 115 ? 5.711 4.285 1.181 1.00 97.94 115 VAL A C 1
ATOM 905 O O . VAL A 1 115 ? 6.305 5.296 1.552 1.00 97.94 115 VAL A O 1
ATOM 908 N N . VAL A 1 116 ? 6.328 3.152 0.869 1.00 97.38 116 VAL A N 1
ATOM 909 C CA . VAL A 1 116 ? 7.777 2.982 0.788 1.00 97.38 116 VAL A CA 1
ATOM 910 C C . VAL A 1 116 ? 8.121 2.648 -0.652 1.00 97.38 116 VAL A C 1
ATOM 912 O O . VAL A 1 116 ? 7.748 1.592 -1.151 1.00 97.38 116 VAL A O 1
ATOM 915 N N . ALA A 1 117 ? 8.832 3.553 -1.310 1.00 94.62 117 ALA A N 1
ATOM 916 C CA . ALA A 1 117 ? 9.358 3.361 -2.653 1.00 94.62 117 ALA A CA 1
ATOM 917 C C . ALA A 1 117 ? 10.869 3.605 -2.589 1.00 94.62 117 ALA A C 1
ATOM 919 O O . ALA A 1 117 ? 11.325 4.744 -2.671 1.00 94.62 117 ALA A O 1
ATOM 920 N N . LEU A 1 118 ? 11.639 2.545 -2.332 1.00 92.44 118 LEU A N 1
ATOM 921 C CA . LEU A 1 118 ? 13.092 2.657 -2.216 1.00 92.44 118 LEU A CA 1
ATOM 922 C C . LEU A 1 118 ? 13.728 2.771 -3.602 1.00 92.44 118 LEU A C 1
ATOM 924 O O . LEU A 1 118 ? 13.416 2.001 -4.511 1.00 92.44 118 LEU A O 1
ATOM 928 N N . GLU A 1 119 ? 14.671 3.698 -3.741 1.00 88.31 119 GLU A N 1
ATOM 929 C CA . GLU A 1 119 ? 15.521 3.792 -4.924 1.00 88.31 119 GLU A CA 1
ATOM 930 C C . GLU A 1 119 ? 16.615 2.706 -4.921 1.00 88.31 119 GLU A C 1
ATOM 932 O O . GLU A 1 119 ? 16.705 1.846 -4.028 1.00 88.31 119 GLU A O 1
ATOM 937 N N . LYS A 1 120 ? 17.482 2.749 -5.941 1.00 85.88 120 LYS A N 1
ATOM 938 C CA . LYS A 1 120 ? 18.678 1.903 -6.012 1.00 85.88 120 LYS A CA 1
ATOM 939 C C . LYS A 1 120 ? 19.504 2.036 -4.721 1.00 85.88 120 LYS A C 1
ATOM 941 O O . LYS A 1 120 ? 19.611 3.141 -4.193 1.00 85.88 120 LYS A O 1
ATOM 946 N N . PRO A 1 121 ? 20.073 0.933 -4.203 1.00 88.62 121 PRO A N 1
ATOM 947 C CA . PRO A 1 121 ? 20.841 0.978 -2.966 1.00 88.62 121 PRO A CA 1
ATOM 948 C C . PRO A 1 121 ? 22.101 1.836 -3.132 1.00 88.62 121 PRO A C 1
ATOM 950 O O . PRO A 1 121 ? 22.869 1.672 -4.087 1.00 88.62 121 PRO A O 1
ATOM 953 N N . THR A 1 122 ? 22.321 2.725 -2.169 1.00 90.06 122 THR A N 1
ATOM 954 C CA . THR A 1 122 ? 23.555 3.505 -2.012 1.00 90.06 122 THR A CA 1
ATOM 955 C C . THR A 1 122 ? 24.759 2.602 -1.747 1.00 90.06 122 THR A C 1
ATOM 957 O O . THR A 1 122 ? 24.610 1.437 -1.382 1.00 90.06 122 THR A O 1
ATOM 960 N N . ASP A 1 123 ? 25.972 3.132 -1.898 1.00 91.56 123 ASP A N 1
ATOM 961 C CA . ASP A 1 123 ? 27.215 2.380 -1.668 1.00 91.56 123 ASP A CA 1
ATOM 962 C C . ASP A 1 123 ? 27.266 1.780 -0.259 1.00 91.56 123 ASP A C 1
ATOM 964 O O . ASP A 1 123 ? 27.622 0.615 -0.084 1.00 91.56 123 ASP A O 1
ATOM 968 N N . THR A 1 124 ? 26.804 2.543 0.732 1.00 91.88 124 THR A N 1
ATOM 969 C CA . THR A 1 124 ? 26.679 2.087 2.115 1.00 91.88 124 THR A CA 1
ATOM 970 C C . THR A 1 124 ? 25.651 0.964 2.253 1.00 91.88 124 THR A C 1
ATOM 972 O O . THR A 1 124 ? 25.950 -0.051 2.874 1.00 91.88 124 THR A O 1
ATOM 975 N N . GLU A 1 125 ? 24.456 1.101 1.666 1.00 90.31 125 GLU A N 1
ATOM 976 C CA . GLU A 1 125 ? 23.416 0.058 1.718 1.00 90.31 125 GLU A CA 1
ATOM 977 C C . GLU A 1 125 ? 23.842 -1.230 1.001 1.00 90.31 125 GLU A C 1
ATOM 979 O O . GLU A 1 125 ? 23.447 -2.312 1.422 1.00 90.31 125 GLU A O 1
ATOM 984 N N . ARG A 1 126 ? 24.670 -1.142 -0.049 1.00 87.44 126 ARG A N 1
ATOM 985 C CA . ARG A 1 126 ? 25.233 -2.328 -0.717 1.00 87.44 126 ARG A CA 1
ATOM 986 C C . ARG A 1 126 ? 26.239 -3.077 0.155 1.00 87.44 126 ARG A C 1
ATOM 988 O O . ARG A 1 126 ? 26.377 -4.284 0.002 1.00 87.44 126 ARG A O 1
ATOM 995 N N . GLY A 1 127 ? 26.927 -2.378 1.059 1.00 88.31 127 GLY A N 1
ATOM 996 C CA . GLY A 1 127 ? 27.806 -2.991 2.060 1.00 88.31 127 GLY A CA 1
ATOM 997 C C . GLY A 1 127 ? 27.073 -3.519 3.299 1.00 88.31 127 GLY A C 1
ATOM 998 O O . GLY A 1 127 ? 27.680 -4.204 4.119 1.00 88.31 127 GLY A O 1
ATOM 999 N N . GLN A 1 128 ? 25.788 -3.194 3.463 1.00 91.44 128 GLN A N 1
ATOM 1000 C CA . GLN A 1 128 ? 24.952 -3.671 4.564 1.00 91.44 128 GLN A CA 1
ATOM 1001 C C . GLN A 1 128 ? 24.312 -5.022 4.244 1.00 91.44 128 GLN A C 1
ATOM 1003 O O . GLN A 1 128 ? 24.279 -5.489 3.106 1.00 91.44 128 GLN A O 1
ATOM 1008 N N . TRP A 1 129 ? 23.730 -5.643 5.269 1.00 91.44 129 TRP A N 1
ATOM 1009 C CA . TRP A 1 129 ? 22.879 -6.802 5.054 1.00 91.44 129 TRP A CA 1
ATOM 1010 C C . TRP A 1 129 ? 21.639 -6.410 4.236 1.00 91.44 129 TRP A C 1
ATOM 1012 O O . TRP A 1 129 ? 20.942 -5.458 4.580 1.00 91.44 129 TRP A O 1
ATOM 1022 N N . TYR A 1 130 ? 21.333 -7.161 3.173 1.00 86.25 130 TYR A N 1
ATOM 1023 C CA . TYR A 1 130 ? 20.314 -6.805 2.171 1.00 86.25 130 TYR A CA 1
ATOM 1024 C C . TYR A 1 130 ? 18.953 -6.391 2.756 1.00 86.25 130 TYR A C 1
ATOM 1026 O O . TYR A 1 130 ? 18.344 -5.416 2.312 1.00 86.25 130 TYR A O 1
ATOM 1034 N N . PHE A 1 131 ? 18.475 -7.107 3.776 1.00 90.38 131 PHE A N 1
ATOM 1035 C CA . PHE A 1 131 ? 17.173 -6.840 4.391 1.00 90.38 131 PHE A CA 1
ATOM 1036 C C . PHE A 1 131 ? 17.156 -5.596 5.282 1.00 90.38 131 PHE A C 1
ATOM 1038 O O . PHE A 1 131 ? 16.079 -5.071 5.563 1.00 90.38 131 PHE A O 1
ATOM 1045 N N . GLN A 1 132 ? 18.319 -5.090 5.699 1.00 93.25 132 GLN A N 1
ATOM 1046 C CA . GLN A 1 132 ? 18.437 -3.996 6.661 1.00 93.25 132 GLN A CA 1
ATOM 1047 C C . GLN A 1 132 ? 17.672 -2.748 6.205 1.00 93.25 132 GLN A C 1
ATOM 1049 O O . GLN A 1 132 ? 16.884 -2.199 6.976 1.00 93.25 132 GLN A O 1
ATOM 1054 N N . ARG A 1 133 ? 17.814 -2.356 4.933 1.00 93.62 133 ARG A N 1
ATOM 1055 C CA . ARG A 1 133 ? 17.115 -1.186 4.371 1.00 93.62 133 ARG A CA 1
ATOM 1056 C C . ARG A 1 133 ? 15.589 -1.332 4.354 1.00 93.62 133 ARG A C 1
ATOM 1058 O O . ARG A 1 133 ? 14.862 -0.349 4.475 1.00 93.62 133 ARG A O 1
ATOM 1065 N N . TYR A 1 134 ? 15.081 -2.557 4.234 1.00 95.25 134 TYR A N 1
ATOM 1066 C CA . TYR A 1 134 ? 13.642 -2.822 4.231 1.00 95.25 134 TYR A CA 1
ATOM 1067 C C . TYR A 1 134 ? 13.081 -2.937 5.649 1.00 95.25 134 TYR A C 1
ATOM 1069 O O . TYR A 1 134 ? 12.007 -2.407 5.924 1.00 95.25 134 TYR A O 1
ATOM 1077 N N . ILE A 1 135 ? 13.818 -3.578 6.563 1.00 95.62 135 ILE A N 1
ATOM 1078 C CA . ILE A 1 135 ? 13.411 -3.766 7.963 1.00 95.62 135 ILE A CA 1
ATOM 1079 C C . ILE A 1 135 ? 13.231 -2.420 8.671 1.00 95.62 135 ILE A C 1
ATOM 1081 O O . ILE A 1 135 ? 12.272 -2.252 9.421 1.00 95.62 135 ILE A O 1
ATOM 1085 N N . GLN A 1 136 ? 14.080 -1.433 8.366 1.00 94.81 136 GLN A N 1
ATOM 1086 C CA . GLN A 1 136 ? 13.944 -0.055 8.864 1.00 94.81 136 GLN A CA 1
ATOM 1087 C C . GLN A 1 136 ? 12.602 0.598 8.503 1.00 94.81 136 GLN A C 1
ATOM 1089 O O . GLN A 1 136 ? 12.198 1.574 9.125 1.00 94.81 136 GLN A O 1
ATOM 1094 N N . ASN A 1 137 ? 11.914 0.061 7.496 1.00 96.88 137 ASN A N 1
ATOM 1095 C CA . ASN A 1 137 ? 10.652 0.565 6.990 1.00 96.88 137 ASN A CA 1
ATOM 1096 C C . ASN A 1 137 ? 9.448 -0.284 7.414 1.00 96.88 137 ASN A C 1
ATOM 1098 O O . ASN A 1 137 ? 8.340 0.009 6.963 1.00 96.88 137 ASN A O 1
ATOM 1102 N N . LEU A 1 138 ? 9.611 -1.301 8.261 1.00 97.12 138 LEU A N 1
ATOM 1103 C CA . LEU A 1 138 ? 8.476 -2.075 8.766 1.00 97.12 138 LEU A CA 1
ATOM 1104 C C . LEU A 1 138 ? 7.576 -1.227 9.690 1.00 97.12 138 LEU A C 1
ATOM 1106 O O . LEU A 1 138 ? 8.054 -0.278 10.312 1.00 97.12 138 LEU A O 1
ATOM 1110 N N . PRO A 1 139 ? 6.264 -1.522 9.747 1.00 97.50 139 PRO A N 1
ATOM 1111 C CA . PRO A 1 139 ? 5.309 -0.788 10.575 1.00 97.50 139 PRO A CA 1
ATOM 1112 C C . PRO A 1 139 ? 5.587 -0.958 12.069 1.00 97.50 139 PRO A C 1
ATOM 1114 O O . PRO A 1 139 ? 5.942 -2.049 12.523 1.00 97.50 139 PRO A O 1
ATOM 1117 N N . THR A 1 140 ? 5.304 0.085 12.848 1.00 97.25 140 THR A N 1
ATOM 1118 C CA . THR A 1 140 ? 5.036 -0.049 14.286 1.00 97.25 140 THR A CA 1
ATOM 1119 C C . THR A 1 140 ? 3.542 -0.276 14.553 1.00 97.25 140 THR A C 1
ATOM 1121 O O . THR A 1 140 ? 2.731 -0.317 13.629 1.00 97.25 140 THR A O 1
ATOM 1124 N N . ALA A 1 141 ? 3.164 -0.501 15.813 1.00 97.69 141 ALA A N 1
ATOM 1125 C CA . ALA A 1 141 ? 1.781 -0.761 16.209 1.00 97.69 141 ALA A CA 1
ATOM 1126 C C . ALA A 1 141 ? 0.820 0.316 15.675 1.00 97.69 141 ALA A C 1
ATOM 1128 O O . ALA A 1 141 ? 1.037 1.509 15.886 1.00 97.69 141 ALA A O 1
ATOM 1129 N N . GLY A 1 142 ? -0.245 -0.112 14.995 1.00 96.75 142 GLY A N 1
ATOM 1130 C CA . GLY A 1 142 ? -1.236 0.792 14.417 1.00 96.75 142 GLY A CA 1
ATOM 1131 C C . GLY A 1 142 ? -0.875 1.354 13.042 1.00 96.75 142 GLY A C 1
ATOM 1132 O O . GLY A 1 142 ? -1.611 2.203 12.536 1.00 96.75 142 GLY A O 1
ATOM 1133 N N . GLU A 1 143 ? 0.215 0.892 12.423 1.00 98.25 143 GLU A N 1
ATOM 1134 C CA . GLU A 1 143 ? 0.641 1.353 11.103 1.00 98.25 143 GLU A CA 1
ATOM 1135 C C . GLU A 1 143 ? 0.356 0.354 9.976 1.00 98.25 143 GLU A C 1
ATOM 1137 O O . GLU A 1 143 ? 0.453 -0.872 10.111 1.00 98.25 143 GLU A O 1
ATOM 1142 N N . MET A 1 144 ? 0.077 0.929 8.809 1.00 98.50 144 MET A N 1
ATOM 1143 C CA . MET A 1 144 ? -0.001 0.256 7.522 1.00 98.50 144 MET A CA 1
ATOM 1144 C C . MET A 1 144 ? 1.132 0.759 6.621 1.00 98.50 144 MET A C 1
ATOM 1146 O O . MET A 1 144 ? 1.302 1.965 6.429 1.00 98.50 144 MET A O 1
ATOM 1150 N N . VAL A 1 145 ? 1.899 -0.151 6.030 1.00 98.44 145 VAL A N 1
ATOM 1151 C CA . VAL A 1 145 ? 2.993 0.193 5.115 1.00 98.44 145 VAL A CA 1
ATOM 1152 C C . VAL A 1 145 ? 2.784 -0.490 3.771 1.00 98.44 145 VAL A C 1
ATOM 1154 O O . VAL A 1 145 ? 2.643 -1.710 3.691 1.00 98.44 145 VAL A O 1
ATOM 1157 N N . PHE A 1 146 ? 2.792 0.310 2.709 1.00 98.19 146 PHE A N 1
ATOM 1158 C CA . PHE A 1 146 ? 2.639 -0.129 1.325 1.00 98.19 146 PHE A CA 1
ATOM 1159 C C . PHE A 1 146 ? 3.990 -0.016 0.614 1.00 98.19 146 PHE A C 1
ATOM 1161 O O . PHE A 1 146 ? 4.490 1.085 0.406 1.00 98.19 146 PHE A O 1
ATOM 1168 N N . PHE A 1 147 ? 4.595 -1.139 0.246 1.00 97.62 147 PHE A N 1
ATOM 1169 C CA . PHE A 1 147 ? 5.868 -1.181 -0.470 1.00 97.62 147 PHE A CA 1
ATOM 1170 C C . PHE A 1 147 ? 5.628 -1.179 -1.986 1.00 97.62 147 PHE A C 1
ATOM 1172 O O . PHE A 1 147 ? 5.062 -2.137 -2.516 1.00 97.62 147 PHE A O 1
ATOM 1179 N N . ASP A 1 148 ? 6.069 -0.130 -2.686 1.00 94.94 148 ASP A N 1
ATOM 1180 C CA . ASP A 1 148 ? 6.195 -0.130 -4.149 1.00 94.94 148 ASP A CA 1
ATOM 1181 C C . ASP A 1 148 ? 7.535 -0.766 -4.519 1.00 94.94 148 ASP A C 1
ATOM 1183 O O . ASP A 1 148 ? 8.582 -0.113 -4.498 1.00 94.94 148 ASP A O 1
ATOM 1187 N N . ARG A 1 149 ? 7.478 -2.068 -4.826 1.00 91.31 149 ARG A N 1
ATOM 1188 C CA . ARG A 1 149 ? 8.612 -3.002 -4.803 1.00 91.31 149 ARG A CA 1
ATOM 1189 C C . ARG A 1 149 ? 9.169 -3.244 -3.399 1.00 91.31 149 ARG A C 1
ATOM 1191 O O . ARG A 1 149 ? 9.076 -2.421 -2.494 1.00 91.31 149 ARG A O 1
ATOM 1198 N N . SER A 1 150 ? 9.776 -4.405 -3.222 1.00 92.69 150 SER A N 1
ATOM 1199 C CA . SER A 1 150 ? 10.218 -4.913 -1.926 1.00 92.69 150 SER A CA 1
ATOM 1200 C C . SER A 1 150 ? 11.552 -5.653 -2.043 1.00 92.69 150 SER A C 1
ATOM 1202 O O . SER A 1 150 ? 12.228 -5.605 -3.072 1.00 92.69 150 SER A O 1
ATOM 1204 N N . TRP A 1 151 ? 11.924 -6.391 -0.998 1.00 91.19 151 TRP A N 1
ATOM 1205 C CA . TRP A 1 151 ? 13.053 -7.324 -1.014 1.00 91.19 151 TRP A CA 1
ATOM 1206 C C . TRP A 1 151 ? 12.943 -8.409 -2.102 1.00 91.19 151 TRP A C 1
ATOM 1208 O O . TRP A 1 151 ? 13.947 -9.026 -2.451 1.00 91.19 151 TRP A O 1
ATOM 1218 N N . TYR A 1 152 ? 11.766 -8.613 -2.707 1.00 87.38 152 TYR A N 1
ATOM 1219 C CA . TYR A 1 152 ? 11.622 -9.461 -3.896 1.00 87.38 152 TYR A CA 1
ATOM 1220 C C . TYR A 1 152 ? 12.288 -8.888 -5.157 1.00 87.38 152 TYR A C 1
ATOM 1222 O O . TYR A 1 152 ? 12.455 -9.618 -6.136 1.00 87.38 152 TYR A O 1
ATOM 1230 N N . ASN A 1 153 ? 12.754 -7.634 -5.143 1.00 77.12 153 ASN A N 1
ATOM 1231 C CA . ASN A 1 153 ? 13.552 -7.070 -6.233 1.00 77.12 153 ASN A CA 1
ATOM 1232 C C . ASN A 1 153 ? 14.761 -7.940 -6.594 1.00 77.12 153 ASN A C 1
ATOM 1234 O O . ASN A 1 153 ? 15.049 -8.111 -7.782 1.00 77.12 153 ASN A O 1
ATOM 1238 N N . ARG A 1 154 ? 15.416 -8.545 -5.596 1.00 71.44 154 ARG A N 1
ATOM 1239 C CA . ARG A 1 154 ? 16.569 -9.422 -5.817 1.00 71.44 154 ARG A CA 1
ATOM 1240 C C . ARG A 1 154 ? 16.208 -10.753 -6.477 1.00 71.44 154 ARG A C 1
ATOM 1242 O O . ARG A 1 154 ? 16.952 -11.253 -7.313 1.00 71.44 154 ARG A O 1
ATOM 1249 N N . ALA A 1 155 ? 15.021 -11.282 -6.190 1.00 60.53 155 ALA A N 1
ATOM 1250 C CA . ALA A 1 155 ? 14.493 -12.472 -6.855 1.00 60.53 155 ALA A CA 1
ATOM 1251 C C . ALA A 1 155 ? 14.003 -12.208 -8.294 1.00 60.53 155 ALA A C 1
ATOM 1253 O O . ALA A 1 155 ? 13.962 -13.132 -9.107 1.00 60.53 155 ALA A O 1
ATOM 1254 N N . GLY A 1 156 ? 13.617 -10.967 -8.604 1.00 63.28 156 GLY A N 1
ATOM 1255 C CA . GLY A 1 156 ? 13.080 -10.565 -9.903 1.00 63.28 156 GLY A CA 1
ATOM 1256 C C . GLY A 1 156 ? 14.073 -9.770 -10.746 1.00 63.28 156 GLY A C 1
ATOM 1257 O O . GLY A 1 156 ? 14.788 -10.322 -11.582 1.00 63.28 156 GLY A O 1
ATOM 1258 N N . VAL A 1 157 ? 14.072 -8.448 -10.560 1.00 58.81 157 VAL A N 1
ATOM 1259 C CA . VAL A 1 157 ? 14.802 -7.506 -11.418 1.00 58.81 157 VAL A CA 1
ATOM 1260 C C . VAL A 1 157 ? 16.308 -7.729 -11.335 1.00 58.81 157 VAL A C 1
ATOM 1262 O O . VAL A 1 157 ? 16.934 -7.827 -12.386 1.00 58.81 157 VAL A O 1
ATOM 1265 N N . GLU A 1 158 ? 16.896 -7.857 -10.141 1.00 57.97 158 GLU A N 1
ATOM 1266 C CA . GLU A 1 158 ? 18.361 -7.975 -10.007 1.00 57.97 158 GLU A CA 1
ATOM 1267 C C . GLU A 1 158 ? 18.882 -9.264 -10.664 1.00 57.97 158 GLU A C 1
ATOM 1269 O O . GLU A 1 158 ? 19.884 -9.217 -11.376 1.00 57.97 158 GLU A O 1
ATOM 1274 N N . ARG A 1 159 ? 18.140 -10.377 -10.548 1.00 56.53 159 ARG A N 1
ATOM 1275 C CA . ARG A 1 159 ? 18.463 -11.654 -11.208 1.00 56.53 159 ARG A CA 1
ATOM 1276 C C . ARG A 1 159 ? 18.458 -11.552 -12.734 1.00 56.53 159 ARG A C 1
ATOM 1278 O O . ARG A 1 159 ? 19.309 -12.144 -13.388 1.00 56.53 159 ARG A O 1
ATOM 1285 N N . VAL A 1 160 ? 17.482 -10.849 -13.310 1.00 55.84 160 VAL A N 1
ATOM 1286 C CA . VAL A 1 160 ? 17.332 -10.739 -14.774 1.00 55.84 160 VAL A CA 1
ATOM 1287 C C . VAL A 1 160 ? 18.296 -9.709 -15.369 1.00 55.84 160 VAL A C 1
ATOM 1289 O O . VAL A 1 160 ? 18.706 -9.841 -16.517 1.00 55.84 160 VAL A O 1
ATOM 1292 N N . THR A 1 161 ? 18.668 -8.690 -14.595 1.00 55.06 161 THR A N 1
ATOM 1293 C CA . THR A 1 161 ? 19.519 -7.577 -15.052 1.00 55.06 161 THR A CA 1
ATOM 1294 C C . THR A 1 161 ? 20.993 -7.725 -14.672 1.00 55.06 161 THR A C 1
ATOM 1296 O O . THR A 1 161 ? 21.804 -6.918 -15.116 1.00 55.06 161 THR A O 1
ATOM 1299 N N . GLY A 1 162 ? 21.355 -8.750 -13.892 1.00 56.69 162 GLY A N 1
ATOM 1300 C CA . GLY A 1 162 ? 22.735 -9.002 -13.468 1.00 56.69 162 GLY A CA 1
ATOM 1301 C C . GLY A 1 162 ? 23.230 -8.065 -12.361 1.00 56.69 162 GLY A C 1
ATOM 1302 O O . GLY A 1 162 ? 24.432 -7.875 -12.224 1.00 56.69 162 GLY A O 1
ATOM 1303 N N . PHE A 1 163 ? 22.326 -7.458 -11.582 1.00 55.94 163 PHE A N 1
ATOM 1304 C CA . PHE A 1 163 ? 22.684 -6.590 -10.446 1.00 55.94 163 PHE A CA 1
ATOM 1305 C C . PHE A 1 163 ? 22.902 -7.349 -9.129 1.00 55.94 163 PHE A C 1
ATOM 1307 O O . PHE A 1 163 ? 23.169 -6.719 -8.108 1.00 55.94 163 PHE A O 1
ATOM 1314 N N . CYS A 1 164 ? 22.795 -8.677 -9.147 1.00 52.84 164 CYS A N 1
ATOM 1315 C CA . CYS A 1 164 ? 23.159 -9.546 -8.035 1.00 52.84 164 CYS A CA 1
ATOM 1316 C C . CYS A 1 164 ? 23.894 -10.785 -8.554 1.00 52.84 164 CYS A C 1
ATOM 1318 O O . CYS A 1 164 ? 23.561 -11.310 -9.624 1.00 52.84 164 CYS A O 1
ATOM 1320 N N . GLU A 1 165 ? 24.844 -11.286 -7.773 1.00 63.78 165 GLU A N 1
ATOM 1321 C CA . GLU A 1 165 ? 25.487 -12.563 -8.067 1.00 63.78 165 GLU A CA 1
ATOM 1322 C C . GLU A 1 165 ? 24.478 -13.713 -7.878 1.00 63.78 165 GLU A C 1
ATOM 1324 O O . GLU A 1 165 ? 23.607 -13.645 -7.000 1.00 63.78 165 GLU A O 1
ATOM 1329 N N . PRO A 1 166 ? 24.555 -14.807 -8.661 1.00 61.53 166 PRO A N 1
ATOM 1330 C CA . PRO A 1 166 ? 23.597 -15.908 -8.553 1.00 61.53 166 PRO A CA 1
ATOM 1331 C C . PRO A 1 166 ? 23.460 -16.465 -7.126 1.00 61.53 166 PRO A C 1
ATOM 1333 O O . PRO A 1 166 ? 22.361 -16.836 -6.714 1.00 61.53 166 PRO A O 1
ATOM 1336 N N . ASN A 1 167 ? 24.551 -16.484 -6.351 1.00 61.88 167 ASN A N 1
ATOM 1337 C CA . ASN A 1 167 ? 24.580 -16.934 -4.954 1.00 61.88 167 ASN A CA 1
ATOM 1338 C C . ASN A 1 167 ? 23.758 -16.045 -3.998 1.00 61.88 167 ASN A C 1
ATOM 1340 O O . ASN A 1 167 ? 23.173 -16.563 -3.049 1.00 61.88 167 ASN A O 1
ATOM 1344 N N . GLU A 1 168 ? 23.644 -14.743 -4.259 1.00 58.59 168 GLU A N 1
ATOM 1345 C CA . GLU A 1 168 ? 22.847 -13.814 -3.452 1.00 58.59 168 GLU A CA 1
ATOM 1346 C C . GLU A 1 168 ? 21.346 -14.069 -3.602 1.00 58.59 168 GLU A C 1
ATOM 1348 O O . GLU A 1 168 ? 20.583 -13.866 -2.656 1.00 58.59 168 GLU A O 1
ATOM 1353 N N . VAL A 1 169 ? 20.919 -14.547 -4.776 1.00 59.34 169 VAL A N 1
ATOM 1354 C CA . VAL A 1 169 ? 19.540 -14.991 -5.004 1.00 59.34 169 VAL A CA 1
ATOM 1355 C C . VAL A 1 169 ? 19.266 -16.266 -4.216 1.00 59.34 169 VAL A C 1
ATOM 1357 O O . 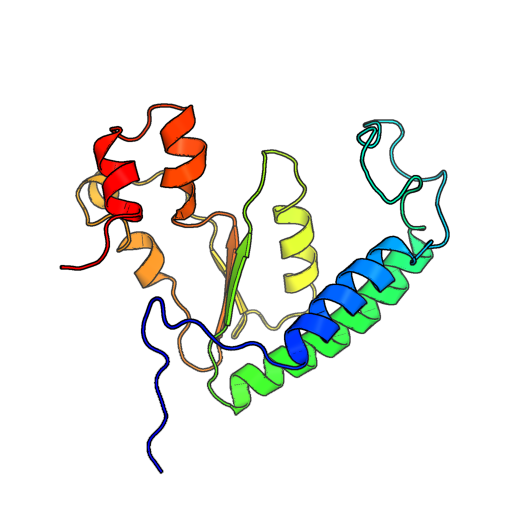VAL A 1 169 ? 18.240 -16.355 -3.553 1.00 59.34 169 VAL A O 1
ATOM 1360 N N . TYR A 1 170 ? 20.184 -17.238 -4.230 1.00 58.03 170 TYR A N 1
ATOM 1361 C CA . TYR A 1 170 ? 20.030 -18.468 -3.445 1.00 58.03 170 TYR A CA 1
ATOM 1362 C C . TYR A 1 170 ? 19.974 -18.195 -1.938 1.00 58.03 170 TYR A C 1
ATOM 1364 O O . TYR A 1 170 ? 19.180 -18.824 -1.245 1.00 58.03 170 TYR A O 1
ATOM 1372 N N . ALA A 1 171 ? 20.733 -17.216 -1.438 1.00 59.69 171 ALA A N 1
ATOM 1373 C CA . ALA A 1 171 ? 20.718 -16.825 -0.029 1.00 59.69 171 ALA A CA 1
ATOM 1374 C C . ALA A 1 171 ? 19.374 -16.230 0.443 1.00 59.69 171 ALA A C 1
ATOM 1376 O O . ALA A 1 171 ? 19.070 -16.315 1.628 1.00 59.69 171 ALA A O 1
ATOM 1377 N N . LEU A 1 172 ? 18.541 -15.673 -0.451 1.00 56.41 172 LEU A N 1
ATOM 1378 C CA . LEU A 1 172 ? 17.164 -15.271 -0.107 1.00 56.41 172 LEU A CA 1
ATOM 1379 C C . LEU A 1 172 ? 16.252 -16.465 0.185 1.00 56.41 172 LEU A C 1
ATOM 1381 O O . LEU A 1 172 ? 15.313 -16.343 0.967 1.00 56.41 172 LEU A O 1
ATOM 1385 N N . TYR A 1 173 ? 16.481 -17.580 -0.510 1.00 57.56 173 TYR A N 1
ATOM 1386 C CA . TYR A 1 173 ? 15.671 -18.795 -0.412 1.00 57.56 173 TYR A CA 1
ATOM 1387 C C . TYR A 1 173 ? 16.268 -19.821 0.549 1.00 57.56 173 TYR A C 1
ATOM 1389 O O . TYR A 1 173 ? 15.637 -20.842 0.819 1.00 57.56 173 TYR A O 1
ATOM 1397 N N . ALA A 1 174 ? 17.486 -19.579 1.034 1.00 50.28 174 ALA A N 1
ATOM 1398 C CA . ALA A 1 174 ? 18.138 -20.457 1.979 1.00 50.28 174 ALA A CA 1
ATOM 1399 C C . ALA A 1 174 ? 17.370 -20.406 3.311 1.00 50.28 174 ALA A C 1
ATOM 1401 O O . ALA A 1 174 ? 17.147 -19.312 3.841 1.00 50.28 174 ALA A O 1
ATOM 1402 N N . PRO A 1 175 ? 16.944 -21.558 3.858 1.00 39.12 175 PRO A N 1
ATOM 1403 C CA . PRO A 1 175 ? 16.391 -21.590 5.202 1.00 39.12 175 PRO A CA 1
ATOM 1404 C C . PRO A 1 175 ? 17.435 -21.049 6.185 1.00 39.12 175 PRO A C 1
ATOM 1406 O O . PRO A 1 175 ? 18.637 -21.257 5.996 1.00 39.12 175 PRO A O 1
ATOM 1409 N N . SER A 1 176 ? 16.972 -20.347 7.225 1.00 37.88 176 SER A N 1
ATOM 1410 C CA . SER A 1 176 ? 17.824 -20.048 8.381 1.00 37.88 176 SER A CA 1
ATOM 1411 C C . SER A 1 176 ? 18.482 -21.350 8.851 1.00 37.88 176 SER A C 1
ATOM 1413 O O . SER A 1 176 ? 17.771 -22.359 8.914 1.00 37.88 176 SER A O 1
ATOM 1415 N N . PRO A 1 177 ? 19.787 -21.351 9.175 1.00 44.69 177 PRO A N 1
ATOM 1416 C CA . PRO A 1 177 ? 20.364 -22.442 9.948 1.00 44.69 177 PRO A CA 1
ATOM 1417 C C . PRO A 1 177 ? 19.652 -22.599 11.298 1.00 44.69 177 PRO A C 1
ATOM 1419 O O . PRO A 1 177 ? 19.023 -21.612 11.762 1.00 44.69 177 PRO A O 1
#

InterPro domains:
  IPR022488 Polyphosphate kinase-2-related [PF03976] (57-171)
  IPR027417 P-loop containing nucleoside triphosphate hydrolase [G3DSA:3.40.50.300] (17-175)
  IPR027417 P-loop containing nucleoside triphosphate hydrolase [SSF52540] (89-167)

Organism: Neisseria gonorrhoeae (NCBI:txid485)

Secondary structure (DSSP, 8-state):
-----PPTT-----THHHHHHHHHHHHHHH----EES-S-TTSPPPTT-S-SSEEPHHHHHHHHHHHHHHHHHHHHHHHHHT--EEEEE--STTSSHHHHHHHHHTTS-TTTEEEE---SPPHHHHHS-TTHHHHTT---TT-EEEEES-GGGIIIIIHHHT-S-HHHHHHHHSPP-

Sequence (177 aa):
MADRQLQPFENVELGEKQDQLQVFEKAVLEHEGKGSAEDSGTAPLPENYPCRKRMLRAAYEAEKAKLQIELLKVQSWVKDSGQRIVSLFEGRDAAGKGGAIKRFMEHLNPRGARVVALEKPTDTERGQWYFQRYIQNLPTAGEMVFFDRSWYNRAGVERVTGFCEPNEVYALYAPSP

Radius of gyration: 19.79 Å; chains: 1; bounding box: 48×36×55 Å